Protein AF-A0AAD6FMQ2-F1 (afdb_monomer)

Organism: NCBI:txid1090488

Secondary structure (DSSP, 8-state):
---PPPHHHHHHHHHHHHHHHHHHHHHHHHHHHHHHHHHHHHHHHHHHHHHHHHHHHHHHHHHHHHHHHHHHHHHHHHHHHHHHHHHHHHHHHHHHHHHHTTSPPPHHHHHHHHHHHHHHHHHHHHHHHHHHHHHHHHHHHHHTT-

Radius of gyration: 44.63 Å; Cα contacts (8 Å, |Δi|>4): 27; chains: 1; bounding box: 92×38×127 Å

Mean predicted aligned error: 12.93 Å

Solvent-accessible surface area (backbone atoms only — not comparable to full-atom values): 8002 Å² total; per-residue (Å²): 136,86,83,77,74,58,81,75,54,58,61,51,53,51,50,51,53,52,50,51,50,53,49,51,58,51,49,52,52,51,49,53,54,50,54,53,48,51,51,54,49,53,66,46,51,55,55,51,52,50,50,52,50,52,52,51,54,53,48,54,53,49,51,52,50,51,55,51,52,52,56,49,52,55,52,52,49,55,44,51,54,46,46,54,53,36,53,52,47,47,47,52,44,51,56,49,51,58,50,48,77,74,49,86,77,50,75,67,52,55,51,52,48,51,50,45,49,53,54,38,52,55,40,48,51,52,42,52,53,47,48,52,54,50,51,51,54,52,49,59,50,54,66,74,73,109

Foldseek 3Di:
DDDDDDPVVVVVVVVVVVVVVVVVVVVVVVVVVVVVVVVVVVVVPVVVVVVVVVVVVVVVVVVVVVVLVVVLVVLVVVLVVLVVVLVVLVVVLVVLVVVCVVDPDDPVSVVVNVVSVVVSVVSVVVSVVSVVVSVVSVVVVVVVVD

Structure (mmCIF, N/CA/C/O backbone):
data_AF-A0AAD6FMQ2-F1
#
_entry.id   AF-A0AAD6FMQ2-F1
#
loop_
_atom_site.group_PDB
_atom_site.id
_atom_site.type_symbol
_atom_site.label_atom_id
_atom_site.label_a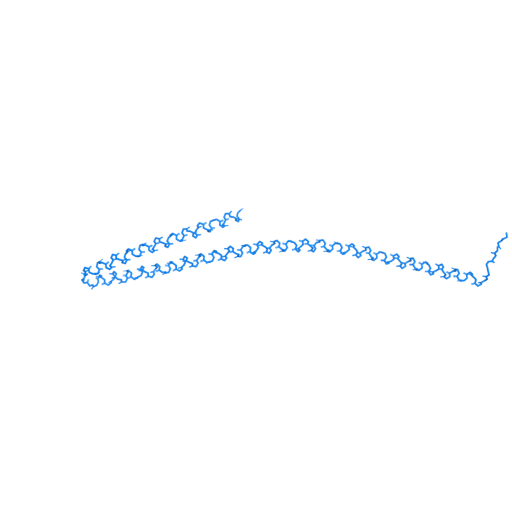lt_id
_atom_site.label_comp_id
_atom_site.label_asym_id
_atom_site.label_entity_id
_atom_site.label_seq_id
_atom_site.pdbx_PDB_ins_code
_atom_site.Cartn_x
_atom_site.Cartn_y
_atom_site.Cartn_z
_atom_site.occupancy
_atom_site.B_iso_or_equiv
_atom_site.auth_seq_id
_atom_site.auth_comp_id
_atom_site.auth_asym_id
_atom_site.auth_atom_id
_atom_site.pdbx_PDB_model_num
ATOM 1 N N . MET A 1 1 ? -55.696 -5.860 82.202 1.00 39.88 1 MET A N 1
ATOM 2 C CA . MET A 1 1 ? -55.847 -7.327 82.090 1.00 39.88 1 MET A CA 1
ATOM 3 C C . MET A 1 1 ? -55.056 -7.811 80.882 1.00 39.88 1 MET A C 1
ATOM 5 O O . MET A 1 1 ? -55.537 -7.686 79.762 1.00 39.88 1 MET A O 1
ATOM 9 N N . SER A 1 2 ? -53.826 -8.291 81.091 1.00 46.47 2 SER A N 1
ATOM 10 C CA . SER A 1 2 ? -53.012 -8.891 80.024 1.00 46.47 2 SER A CA 1
ATOM 11 C C . SER A 1 2 ? -53.560 -10.271 79.690 1.00 46.47 2 SER A C 1
ATOM 13 O O . SER A 1 2 ? -53.492 -11.178 80.516 1.00 46.47 2 SER A O 1
ATOM 15 N N . LYS A 1 3 ? -54.112 -10.436 78.486 1.00 55.00 3 LYS A N 1
ATOM 16 C CA . LYS A 1 3 ? -54.430 -11.760 77.945 1.00 55.00 3 LYS A CA 1
ATOM 17 C C . LYS A 1 3 ? -53.106 -12.456 77.617 1.00 55.00 3 LYS A C 1
ATOM 19 O O . LYS A 1 3 ? -52.467 -12.126 76.623 1.00 55.00 3 LYS A O 1
ATOM 24 N N . GLN A 1 4 ? -52.672 -13.362 78.493 1.00 58.78 4 GLN A N 1
ATOM 25 C CA . GLN A 1 4 ? -51.537 -14.249 78.236 1.00 58.78 4 GLN A CA 1
ATOM 26 C C . GLN A 1 4 ? -51.872 -15.161 77.050 1.00 58.78 4 GLN A C 1
ATOM 28 O O . GLN A 1 4 ? -52.907 -15.827 77.040 1.00 58.78 4 GLN A O 1
ATOM 33 N N . LEU A 1 5 ? -51.003 -15.155 76.039 1.00 56.84 5 LEU A N 1
ATOM 34 C CA . LEU A 1 5 ? -51.095 -16.051 74.890 1.00 56.84 5 LEU A CA 1
ATOM 35 C C . LEU A 1 5 ? -50.912 -17.518 75.332 1.00 56.84 5 LEU A C 1
ATOM 37 O O . LEU A 1 5 ? -50.083 -17.783 76.206 1.00 56.84 5 LEU A O 1
ATOM 41 N N . PRO A 1 6 ? -51.639 -18.480 74.729 1.00 59.91 6 PRO A N 1
ATOM 42 C CA . PRO A 1 6 ? -51.505 -19.894 75.062 1.00 59.91 6 PRO A CA 1
ATOM 43 C C . PRO A 1 6 ? -50.059 -20.387 74.856 1.00 59.91 6 PRO A C 1
ATOM 45 O O . PRO A 1 6 ? -49.418 -19.997 73.876 1.00 59.91 6 PRO A O 1
ATOM 48 N N . PRO A 1 7 ? -49.535 -21.275 75.718 1.00 58.97 7 PRO A N 1
ATOM 49 C CA . PRO A 1 7 ? -48.108 -21.626 75.776 1.00 58.97 7 PRO A CA 1
ATOM 50 C C . PRO A 1 7 ? -47.533 -22.202 74.467 1.00 58.97 7 PRO A C 1
ATOM 52 O O . PRO A 1 7 ? -46.347 -22.041 74.197 1.00 58.97 7 PRO A O 1
ATOM 55 N N . HIS A 1 8 ? -48.363 -22.795 73.602 1.00 58.22 8 HIS A N 1
ATOM 56 C CA . HIS A 1 8 ? -47.949 -23.276 72.276 1.00 58.22 8 HIS A CA 1
ATOM 57 C C . HIS A 1 8 ? -47.788 -22.176 71.211 1.00 58.22 8 HIS A C 1
ATOM 59 O O . HIS A 1 8 ? -47.099 -22.380 70.213 1.00 58.22 8 HIS A O 1
ATOM 65 N N . SER A 1 9 ? -48.402 -21.008 71.408 1.00 65.19 9 SER A N 1
ATOM 66 C CA . SER A 1 9 ? -48.414 -19.919 70.422 1.00 65.19 9 SER A CA 1
ATOM 67 C C . SER A 1 9 ? -47.192 -18.999 70.516 1.00 65.19 9 SER A C 1
ATOM 69 O O . SER A 1 9 ? -46.731 -18.509 69.488 1.00 65.19 9 SER A O 1
ATOM 71 N N . SER A 1 10 ? -46.588 -18.833 71.701 1.00 72.81 10 SER A N 1
ATOM 72 C CA . SER A 1 10 ? -45.375 -18.008 71.847 1.00 72.81 10 SER A CA 1
ATOM 73 C C . SER A 1 10 ? -44.150 -18.637 71.167 1.00 72.81 10 SER A C 1
ATOM 75 O O . SER A 1 10 ? -43.360 -17.930 70.545 1.00 72.81 10 SER A O 1
ATOM 77 N N . GLY A 1 11 ? -44.025 -19.971 71.193 1.00 80.81 11 GLY A N 1
ATOM 78 C CA . GLY A 1 11 ? -42.942 -20.692 70.514 1.00 80.81 11 GLY A CA 1
ATOM 79 C C . GLY A 1 11 ? -43.005 -20.598 68.984 1.00 80.81 11 GLY A C 1
ATOM 80 O O . GLY A 1 11 ? -41.968 -20.522 68.327 1.00 80.81 11 GLY A O 1
ATOM 81 N N . LEU A 1 12 ? -44.213 -20.557 68.413 1.00 82.19 12 LEU A N 1
ATOM 82 C CA . LEU A 1 12 ? -44.434 -20.347 66.977 1.00 82.19 12 LEU A CA 1
ATOM 83 C C . LEU A 1 12 ? -44.106 -18.913 66.554 1.00 82.19 12 LEU A C 1
ATOM 85 O O . LEU A 1 12 ? -43.429 -18.719 65.548 1.00 82.19 12 LEU A O 1
ATOM 89 N N . VAL A 1 13 ? -44.533 -17.923 67.343 1.00 84.00 13 VAL A N 1
ATOM 90 C CA . VAL A 1 13 ? -44.218 -16.508 67.094 1.00 84.00 13 VAL A CA 1
ATOM 91 C C . VAL A 1 13 ? -42.707 -16.270 67.143 1.00 84.00 13 VAL A C 1
ATOM 93 O O . VAL A 1 13 ? -42.169 -15.632 66.245 1.00 84.00 13 VAL A O 1
ATOM 96 N N . ASN A 1 14 ? -41.998 -16.857 68.111 1.00 87.69 14 ASN A N 1
ATOM 97 C CA . ASN A 1 14 ? -40.540 -16.737 68.193 1.00 87.69 14 ASN A CA 1
ATOM 98 C C . ASN A 1 14 ? -39.831 -17.358 66.979 1.00 87.69 14 ASN A C 1
ATOM 100 O O . ASN A 1 14 ? -38.967 -16.712 66.391 1.00 87.69 14 ASN A O 1
ATOM 104 N N . LYS A 1 15 ? -40.236 -18.561 66.542 1.00 89.69 15 LYS A N 1
ATOM 105 C CA . LYS A 1 15 ? -39.687 -19.189 65.325 1.00 89.69 15 LYS A CA 1
ATOM 106 C C . LYS A 1 15 ? -39.966 -18.371 64.068 1.00 89.69 15 LYS A C 1
ATOM 108 O O . LYS A 1 15 ? -39.099 -18.281 63.202 1.00 89.69 15 LYS A O 1
ATOM 113 N N . LEU A 1 16 ? -41.153 -17.777 63.957 1.00 89.88 16 LEU A N 1
ATOM 114 C CA . LEU A 1 16 ? -41.508 -16.911 62.835 1.00 89.88 16 LEU A CA 1
ATOM 115 C C . LEU A 1 16 ? -40.645 -15.644 62.822 1.00 89.88 16 LEU A C 1
ATOM 117 O O . LEU A 1 16 ? -40.109 -15.294 61.775 1.00 89.88 16 LEU A O 1
ATOM 121 N N . CYS A 1 17 ? -40.454 -15.000 63.976 1.00 88.12 17 CYS A N 1
ATOM 122 C CA . CYS A 1 17 ? -39.572 -13.840 64.112 1.00 88.12 17 CYS A CA 1
ATOM 123 C C . CYS A 1 17 ? -38.120 -14.182 63.756 1.00 88.12 17 CYS A C 1
ATOM 125 O O . CYS A 1 17 ? -37.461 -13.426 63.048 1.00 88.12 17 CYS A O 1
ATOM 127 N N . GLU A 1 18 ? -37.623 -15.333 64.205 1.00 93.06 18 GLU A N 1
ATOM 128 C CA . GLU A 1 18 ? -36.258 -15.773 63.925 1.00 93.06 18 GLU A CA 1
ATOM 129 C C . GLU A 1 18 ? -36.060 -16.140 62.449 1.00 93.06 18 GLU A C 1
ATOM 131 O O . GLU A 1 18 ? -35.073 -15.735 61.838 1.00 93.06 18 GLU A O 1
ATOM 136 N N . THR A 1 19 ? -37.048 -16.803 61.842 1.00 92.06 19 THR A N 1
ATOM 137 C CA . THR A 1 19 ? -37.068 -17.085 60.398 1.00 92.06 19 THR A CA 1
ATOM 138 C C . THR A 1 19 ? -37.125 -15.792 59.587 1.00 92.06 19 THR A C 1
ATOM 140 O O . THR A 1 19 ? -36.377 -15.640 58.625 1.00 92.06 19 THR A O 1
ATOM 143 N N . GLY A 1 20 ? -37.965 -14.834 59.992 1.00 92.44 20 GLY A N 1
ATOM 144 C CA . GLY A 1 20 ? -38.057 -13.519 59.359 1.00 92.44 20 GLY A CA 1
ATOM 145 C C . GLY A 1 20 ? -36.746 -12.741 59.450 1.00 92.44 20 GLY A C 1
ATOM 146 O O . GLY A 1 20 ? -36.300 -12.173 58.456 1.00 92.44 20 GLY A O 1
ATOM 147 N N . ARG A 1 21 ? -36.074 -12.782 60.607 1.00 94.44 21 ARG A N 1
ATOM 148 C CA . ARG A 1 21 ? -34.748 -12.178 60.793 1.00 94.44 21 ARG A CA 1
ATOM 149 C C . ARG A 1 21 ? -33.712 -12.804 59.861 1.00 94.44 21 ARG A C 1
ATOM 151 O O . ARG A 1 21 ? -33.022 -12.068 59.167 1.00 94.44 21 ARG A O 1
ATOM 158 N N . LEU A 1 22 ? -33.632 -14.136 59.813 1.00 94.56 22 LEU A N 1
ATOM 159 C CA . LEU A 1 22 ? -32.709 -14.854 58.925 1.00 94.56 22 LEU A CA 1
ATOM 160 C C . LEU A 1 22 ? -32.995 -14.564 57.448 1.00 94.56 22 LEU A C 1
ATOM 162 O O . LEU A 1 22 ? -32.061 -14.399 56.669 1.00 94.56 22 LEU A O 1
ATOM 166 N N . PHE A 1 23 ? -34.269 -14.469 57.064 1.00 94.44 23 PHE A N 1
ATOM 167 C CA . PHE A 1 23 ? -34.659 -14.107 55.704 1.00 94.44 23 PHE A CA 1
ATOM 168 C C . PHE A 1 23 ? -34.166 -12.705 55.332 1.00 94.44 23 PHE A C 1
ATOM 170 O O . PHE A 1 23 ? -33.544 -12.549 54.286 1.00 94.44 23 PHE A O 1
ATOM 177 N N . ILE A 1 24 ? -34.383 -11.708 56.198 1.00 94.62 24 ILE A N 1
ATOM 178 C CA . ILE A 1 24 ? -33.899 -10.335 55.980 1.00 94.62 24 ILE A CA 1
ATOM 179 C C . ILE A 1 24 ? -32.369 -10.317 55.870 1.00 94.62 24 ILE A C 1
ATOM 181 O O . ILE A 1 24 ? -31.827 -9.712 54.952 1.00 94.62 24 ILE A O 1
ATOM 185 N N . GLU A 1 25 ? -31.667 -11.032 56.751 1.00 95.25 25 GLU A N 1
ATOM 186 C CA . GLU A 1 25 ? -30.201 -11.103 56.749 1.00 95.25 25 GLU A CA 1
ATOM 187 C C . GLU A 1 25 ? -29.646 -11.727 55.457 1.00 95.25 25 GLU A C 1
ATOM 189 O O . GLU A 1 25 ? -28.632 -11.276 54.925 1.00 95.25 25 GLU A O 1
ATOM 194 N N . GLN A 1 26 ? -30.308 -12.763 54.933 1.00 92.94 26 GLN A N 1
ATOM 195 C CA . GLN A 1 26 ? -29.939 -13.382 53.657 1.00 92.94 26 GLN A CA 1
ATOM 196 C C . GLN A 1 26 ? -30.295 -12.493 52.466 1.00 92.94 26 GLN A C 1
ATOM 198 O O . GLN A 1 26 ? -29.515 -12.399 51.519 1.00 92.94 26 GLN A O 1
ATOM 203 N N . TYR A 1 27 ? -31.443 -11.819 52.514 1.00 93.75 27 TYR A N 1
ATOM 204 C CA . TYR A 1 27 ? -31.862 -10.894 51.469 1.00 93.75 27 TYR A CA 1
ATOM 205 C C . TYR A 1 27 ? -30.891 -9.716 51.336 1.00 93.75 27 TYR A C 1
ATOM 207 O O . TYR A 1 27 ? -30.477 -9.403 50.223 1.00 93.75 27 TYR A O 1
ATOM 215 N N . GLU A 1 28 ? -30.452 -9.121 52.449 1.00 95.50 28 GLU A N 1
ATOM 216 C CA . GLU A 1 28 ? -29.450 -8.047 52.426 1.00 95.50 28 GLU A CA 1
ATOM 217 C C . GLU A 1 28 ? -28.117 -8.525 51.834 1.00 95.50 28 GLU A C 1
ATOM 219 O O . GLU A 1 28 ? -27.549 -7.845 50.986 1.00 95.50 28 GLU A O 1
ATOM 224 N N . LYS A 1 29 ? -27.657 -9.742 52.165 1.00 95.12 29 LYS A N 1
ATOM 225 C CA . LYS A 1 29 ? -26.454 -10.322 51.533 1.00 95.12 29 LYS A CA 1
ATOM 226 C C . LYS A 1 29 ? -26.610 -10.468 50.020 1.00 95.12 29 LYS A C 1
ATOM 228 O O . LYS A 1 29 ? -25.693 -10.131 49.276 1.00 95.12 29 LYS A O 1
ATOM 233 N N . ILE A 1 30 ? -27.758 -10.968 49.559 1.00 93.69 30 ILE A N 1
ATOM 234 C CA . ILE A 1 30 ? -28.048 -11.120 48.125 1.00 93.69 30 ILE A CA 1
ATOM 235 C C . ILE A 1 30 ? -28.082 -9.756 47.437 1.00 93.69 30 ILE A C 1
ATOM 237 O O . ILE A 1 30 ? -27.537 -9.608 46.341 1.00 93.69 30 ILE A O 1
ATOM 241 N N . LYS A 1 31 ? -28.695 -8.760 48.079 1.00 95.19 31 LYS A N 1
ATOM 242 C CA . LYS A 1 31 ? -28.756 -7.392 47.576 1.00 95.19 31 LYS A CA 1
ATOM 243 C C . LYS A 1 31 ? -27.353 -6.805 47.415 1.00 95.19 31 LYS A C 1
ATOM 245 O O . LYS A 1 31 ? -27.025 -6.371 46.317 1.00 95.19 31 LYS A O 1
ATOM 250 N N . THR A 1 32 ? -26.501 -6.896 48.439 1.00 95.94 32 THR A N 1
ATOM 251 C CA . THR A 1 32 ? -25.108 -6.422 48.368 1.00 95.94 32 THR A CA 1
ATOM 252 C C . THR A 1 32 ? -24.327 -7.107 47.247 1.00 95.94 32 THR A C 1
ATOM 254 O O . THR A 1 32 ? -23.680 -6.437 46.449 1.00 95.94 32 THR A O 1
ATOM 257 N N . VAL A 1 33 ? -24.427 -8.436 47.122 1.00 94.56 33 VAL A N 1
ATOM 258 C CA . VAL A 1 33 ? -23.750 -9.173 46.038 1.00 94.56 33 VAL A CA 1
ATOM 259 C C . VAL A 1 33 ? -24.255 -8.738 44.659 1.00 94.56 33 VAL A C 1
ATOM 261 O O . VAL A 1 33 ? -23.471 -8.666 43.716 1.00 94.56 33 VAL A O 1
ATOM 264 N N . SER A 1 34 ? -25.549 -8.441 44.530 1.00 90.31 34 SER A N 1
ATOM 265 C CA . SER A 1 34 ? -26.139 -7.988 43.265 1.00 90.31 34 SER A CA 1
ATOM 266 C C . SER A 1 34 ? -25.651 -6.590 42.877 1.00 90.31 34 SER A C 1
ATOM 268 O O . SER A 1 34 ? -25.292 -6.380 41.721 1.00 90.31 34 SER A O 1
ATOM 270 N N . GLU A 1 35 ? -25.570 -5.666 43.838 1.00 94.25 35 GLU A N 1
ATOM 271 C CA . GLU A 1 35 ? -25.037 -4.310 43.636 1.00 94.25 35 GLU A CA 1
ATOM 272 C C . GLU A 1 35 ? -23.547 -4.349 43.245 1.00 94.25 35 GLU A C 1
ATOM 274 O O . GLU A 1 35 ? -23.147 -3.737 42.254 1.00 94.25 35 GLU A O 1
ATOM 279 N N . GLU A 1 36 ? -22.731 -5.153 43.940 1.00 94.81 36 GLU A N 1
ATOM 280 C CA . GLU A 1 36 ? -21.317 -5.348 43.582 1.00 94.81 36 GLU A CA 1
ATOM 281 C C . GLU A 1 36 ? -21.142 -5.973 42.190 1.00 94.81 36 GLU A C 1
ATOM 283 O O . GLU A 1 36 ? -20.198 -5.647 41.462 1.00 94.81 36 GLU A O 1
ATOM 288 N N . LEU A 1 37 ? -22.025 -6.903 41.810 1.00 91.94 37 LEU A N 1
ATOM 289 C CA . LEU A 1 37 ? -21.989 -7.541 40.497 1.00 91.94 37 LEU A CA 1
ATOM 290 C C . LEU A 1 37 ? -22.332 -6.543 39.389 1.00 91.94 37 LEU A C 1
ATOM 292 O O . LEU A 1 37 ? -21.673 -6.544 38.347 1.00 91.94 37 LEU A O 1
ATOM 296 N N . GLU A 1 38 ? -23.331 -5.689 39.604 1.00 91.56 38 GLU A N 1
ATOM 297 C CA . GLU A 1 38 ? -23.703 -4.630 38.666 1.00 91.56 38 GLU A CA 1
ATOM 298 C C . GLU A 1 38 ? -22.560 -3.622 38.481 1.00 91.56 38 GLU A C 1
ATOM 300 O O . GLU A 1 38 ? -22.207 -3.289 37.343 1.00 91.56 38 GLU A O 1
ATOM 305 N N . GLU A 1 39 ? -21.915 -3.204 39.572 1.00 92.81 39 GLU A N 1
ATOM 306 C CA . GLU A 1 39 ? -20.765 -2.298 39.540 1.00 92.81 39 GLU A CA 1
ATOM 307 C C . GLU A 1 39 ? -19.566 -2.923 38.805 1.00 92.81 39 GLU A C 1
ATOM 309 O O . GLU A 1 39 ? -18.991 -2.319 37.890 1.00 92.81 39 GLU A O 1
ATOM 314 N N . LYS A 1 40 ? -19.201 -4.167 39.143 1.00 91.31 40 LYS A N 1
ATOM 315 C CA . LYS A 1 40 ? -18.105 -4.892 38.475 1.00 91.31 40 LYS A CA 1
ATOM 316 C C . LYS A 1 40 ? -18.397 -5.144 36.999 1.00 91.31 40 LYS A C 1
ATOM 318 O O . LYS A 1 40 ? -17.512 -4.996 36.161 1.00 91.31 40 LYS A O 1
ATOM 323 N N . SER A 1 41 ? -19.634 -5.487 36.656 1.00 82.81 41 SER A N 1
ATOM 324 C CA . SER A 1 41 ? -20.042 -5.677 35.263 1.00 82.81 41 SER A CA 1
ATOM 325 C C . SER A 1 41 ? -19.942 -4.365 34.480 1.00 82.81 41 SER A C 1
ATOM 327 O O . SER A 1 41 ? -19.303 -4.306 33.427 1.00 82.81 41 SER A O 1
ATOM 329 N N . SER A 1 42 ? -20.473 -3.273 35.031 1.00 84.88 42 SER A N 1
ATOM 330 C CA . SER A 1 42 ? -20.449 -1.948 34.398 1.00 84.88 42 SER A CA 1
ATOM 331 C C . SER A 1 42 ? -19.028 -1.408 34.219 1.00 84.88 42 SER A C 1
ATOM 333 O O . SER A 1 42 ? -18.688 -0.869 33.156 1.00 84.88 42 SER A O 1
ATOM 335 N N . SER A 1 43 ? -18.175 -1.608 35.230 1.00 87.75 43 SER A N 1
ATOM 336 C CA . SER A 1 43 ? -16.758 -1.233 35.186 1.00 87.75 43 SER A CA 1
ATOM 337 C C . SER A 1 43 ? -15.936 -2.079 34.213 1.00 87.75 43 SER A C 1
ATOM 339 O O . SER A 1 43 ? -14.912 -1.598 33.742 1.00 87.75 43 SER A O 1
ATOM 341 N N . LEU A 1 44 ? -16.383 -3.281 33.831 1.00 87.06 44 LEU A N 1
ATOM 342 C CA . LEU A 1 44 ? -15.737 -4.105 32.801 1.00 87.06 44 LEU A CA 1
ATOM 343 C C . LEU A 1 44 ? -16.253 -3.811 31.388 1.00 87.06 44 LEU A C 1
ATOM 345 O O . LEU A 1 44 ? -15.464 -3.740 30.441 1.00 87.06 44 LEU A O 1
ATOM 349 N N . ILE A 1 45 ? -17.562 -3.616 31.220 1.00 89.44 45 ILE A N 1
ATOM 350 C CA . ILE A 1 45 ? -18.192 -3.431 29.904 1.00 89.44 45 ILE A CA 1
ATOM 351 C C . ILE A 1 45 ? -17.681 -2.160 29.223 1.00 89.44 45 ILE A C 1
ATOM 353 O O . ILE A 1 45 ? -17.329 -2.187 28.040 1.00 89.44 45 ILE A O 1
ATOM 357 N N . THR A 1 46 ? -17.612 -1.047 29.956 1.00 85.88 46 THR A N 1
ATOM 358 C CA . THR A 1 46 ? -17.259 0.252 29.362 1.00 85.88 46 THR A CA 1
ATOM 359 C C . THR A 1 46 ? -15.812 0.286 28.850 1.00 85.88 46 THR A C 1
ATOM 361 O O . THR A 1 46 ? -15.608 0.621 27.676 1.00 85.88 46 THR A O 1
ATOM 364 N N . PRO A 1 47 ? -14.793 -0.121 29.635 1.00 88.25 47 PRO A N 1
ATOM 365 C CA . PRO A 1 47 ? -13.417 -0.195 29.151 1.00 88.25 47 PRO A CA 1
ATOM 366 C C . PRO A 1 47 ? -13.244 -1.208 28.023 1.00 88.25 47 PRO A C 1
ATOM 368 O O . PRO A 1 47 ? -12.571 -0.896 27.044 1.00 88.25 47 PRO A O 1
ATOM 371 N N . THR A 1 48 ? -13.895 -2.374 28.108 1.00 87.31 48 THR A N 1
ATOM 372 C CA . THR A 1 48 ? -13.820 -3.405 27.059 1.00 87.31 48 THR A CA 1
ATOM 373 C C . THR A 1 48 ? -14.373 -2.883 25.735 1.00 87.31 48 THR A C 1
ATOM 375 O O . THR A 1 48 ? -13.743 -3.036 24.689 1.00 87.31 48 THR A O 1
ATOM 378 N N . ARG A 1 49 ? -15.516 -2.187 25.762 1.00 87.69 49 ARG A N 1
ATOM 379 C CA . ARG A 1 49 ? -16.101 -1.562 24.568 1.00 87.69 49 ARG A CA 1
ATOM 380 C C . ARG A 1 49 ? -15.189 -0.484 23.986 1.00 87.69 49 ARG A C 1
ATOM 382 O O . ARG A 1 49 ? -15.022 -0.416 22.768 1.00 87.69 49 ARG A O 1
ATOM 389 N N . ASN A 1 50 ? -14.584 0.342 24.837 1.00 90.06 50 ASN A N 1
ATOM 390 C CA . ASN A 1 50 ? -13.650 1.377 24.399 1.00 90.06 50 ASN A CA 1
ATOM 391 C C . ASN A 1 50 ? -12.381 0.771 23.789 1.00 90.06 50 ASN A C 1
ATOM 393 O O . ASN A 1 50 ? -11.954 1.209 22.723 1.00 90.06 50 ASN A O 1
ATOM 397 N N . GLN A 1 51 ? -11.817 -0.271 24.402 1.00 90.44 51 GLN A N 1
ATOM 398 C CA . GLN A 1 51 ? -10.676 -1.006 23.855 1.00 90.44 51 GLN A CA 1
ATOM 399 C C . GLN A 1 51 ? -11.011 -1.658 22.514 1.00 90.44 51 GLN A C 1
ATOM 401 O O . GLN A 1 51 ? -10.227 -1.534 21.576 1.00 90.44 51 GLN A O 1
ATOM 406 N N . ALA A 1 52 ? -12.186 -2.282 22.385 1.00 90.31 52 ALA A N 1
ATOM 407 C CA . ALA A 1 52 ? -12.647 -2.852 21.123 1.00 90.31 52 ALA A CA 1
ATOM 408 C C . ALA A 1 52 ? -12.773 -1.778 20.031 1.00 90.31 52 ALA A C 1
ATOM 410 O O . ALA A 1 52 ? -12.315 -1.983 18.909 1.00 90.31 52 ALA A O 1
ATOM 411 N N . LYS A 1 53 ? -13.317 -0.600 20.367 1.00 93.19 53 LYS A N 1
ATOM 412 C CA . LYS A 1 53 ? -13.413 0.535 19.439 1.00 93.19 53 LYS A CA 1
ATOM 413 C C . LYS A 1 53 ? -12.032 1.039 19.009 1.00 93.19 53 LYS A C 1
ATOM 415 O O . LYS A 1 53 ? -11.802 1.221 17.819 1.00 93.19 53 LYS A O 1
ATOM 420 N N . ILE A 1 54 ? -11.105 1.210 19.953 1.00 93.69 54 ILE A N 1
ATOM 421 C CA . ILE A 1 54 ? -9.718 1.607 19.661 1.00 93.69 54 ILE A CA 1
ATOM 422 C C . ILE A 1 54 ? -9.036 0.561 18.768 1.00 93.69 54 ILE A C 1
ATOM 424 O O . ILE A 1 54 ? -8.363 0.920 17.805 1.00 93.69 54 ILE A O 1
ATOM 428 N N . GLY A 1 55 ? -9.211 -0.727 19.069 1.00 91.56 55 GLY A N 1
ATOM 429 C CA . GLY A 1 55 ? -8.665 -1.827 18.274 1.00 91.56 55 GLY A CA 1
ATOM 430 C C . GLY A 1 55 ? -9.206 -1.842 16.846 1.00 91.56 55 GLY A C 1
ATOM 431 O O . GLY A 1 55 ? -8.432 -2.014 15.903 1.00 91.56 55 GLY A O 1
ATOM 432 N N . LEU A 1 56 ? -10.508 -1.593 16.676 1.00 93.31 56 LEU A N 1
ATOM 433 C CA . LEU A 1 56 ? -11.138 -1.479 15.363 1.00 93.31 56 LEU A CA 1
ATOM 434 C C . LEU A 1 56 ? -10.534 -0.321 14.560 1.00 93.31 56 LEU A C 1
ATOM 436 O O . LEU A 1 56 ? -10.048 -0.548 13.456 1.00 93.31 56 LEU A O 1
ATOM 440 N N . THR A 1 57 ? -10.464 0.880 15.140 1.00 94.56 57 THR A N 1
ATOM 441 C CA . THR A 1 57 ? -9.875 2.052 14.472 1.00 94.56 57 THR A CA 1
ATOM 442 C C . THR A 1 57 ? -8.416 1.811 14.075 1.00 94.56 57 THR A C 1
ATOM 444 O O . THR A 1 57 ? -8.040 2.056 12.931 1.00 94.56 57 THR A O 1
ATOM 447 N N . LYS A 1 58 ? -7.598 1.234 14.966 1.00 92.19 58 LYS A N 1
ATOM 448 C CA .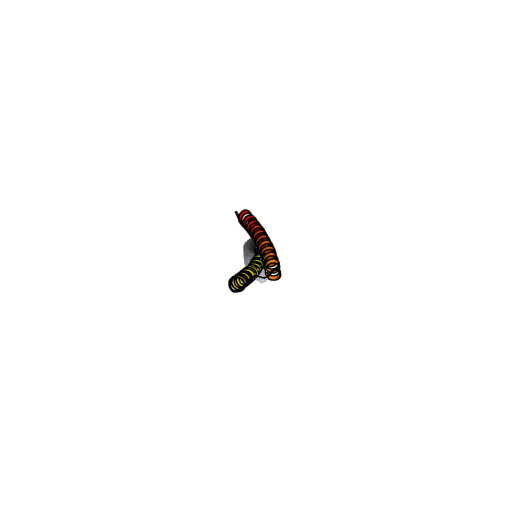 LYS A 1 58 ? -6.204 0.872 14.646 1.00 92.19 58 LYS A CA 1
ATOM 449 C C . LYS A 1 58 ? -6.108 -0.140 13.503 1.00 92.19 58 LYS A C 1
ATOM 451 O O . LYS A 1 58 ? -5.197 -0.067 12.682 1.00 92.19 58 LYS A O 1
ATOM 456 N N . THR A 1 59 ? -7.038 -1.090 13.443 1.00 90.44 59 THR A N 1
ATOM 457 C CA . THR A 1 59 ? -7.079 -2.098 12.375 1.00 90.44 59 THR A CA 1
ATOM 458 C C . THR A 1 59 ? -7.449 -1.467 11.032 1.00 90.44 59 THR A C 1
ATOM 460 O O . THR A 1 59 ? -6.848 -1.806 10.013 1.00 90.44 59 THR A O 1
ATOM 463 N N . GLU A 1 60 ? -8.381 -0.514 11.014 1.00 93.38 60 GLU A N 1
ATOM 464 C CA . GLU A 1 60 ? -8.750 0.245 9.812 1.00 93.38 60 GLU A CA 1
ATOM 465 C C . GLU A 1 60 ? -7.583 1.103 9.296 1.00 93.38 60 GLU A C 1
ATOM 467 O O . GLU A 1 60 ? -7.293 1.112 8.094 1.00 93.38 60 GLU A O 1
ATOM 472 N N . GLU A 1 61 ? -6.863 1.774 10.199 1.00 92.12 61 GLU A N 1
ATOM 473 C CA . GLU A 1 61 ? -5.646 2.526 9.874 1.00 92.12 61 GLU A CA 1
ATOM 474 C C . GLU A 1 61 ? -4.562 1.614 9.290 1.00 92.12 61 GLU A C 1
ATOM 476 O O . GLU A 1 61 ? -4.013 1.904 8.221 1.00 92.12 61 GLU A O 1
ATOM 481 N N . LEU A 1 62 ? -4.308 0.466 9.927 1.00 88.94 62 LEU A N 1
ATOM 482 C CA . LEU A 1 62 ? -3.365 -0.532 9.427 1.00 88.94 62 LEU A CA 1
ATOM 483 C C . LEU A 1 62 ? -3.778 -1.047 8.042 1.00 88.94 62 LEU A C 1
ATOM 485 O O . LEU A 1 62 ? -2.945 -1.134 7.141 1.00 88.94 62 LEU A O 1
ATOM 489 N N . GLN A 1 63 ? -5.061 -1.341 7.829 1.00 91.12 63 GLN A N 1
ATOM 490 C CA . GLN A 1 63 ? -5.565 -1.785 6.530 1.00 91.12 63 GLN A CA 1
ATOM 491 C C . GLN A 1 63 ? -5.343 -0.721 5.445 1.00 91.12 63 GLN A C 1
ATOM 493 O O . GLN A 1 63 ? -4.972 -1.051 4.313 1.00 91.12 63 GLN A O 1
ATOM 498 N N . LYS A 1 64 ? -5.551 0.559 5.770 1.00 91.00 64 LYS A N 1
ATOM 499 C CA . LYS A 1 64 ? -5.295 1.679 4.856 1.00 91.00 64 LYS A CA 1
ATOM 500 C C . LYS A 1 64 ? -3.810 1.772 4.496 1.00 91.00 64 LYS A C 1
ATOM 502 O O . LYS A 1 64 ? -3.496 1.884 3.309 1.00 91.00 64 LYS A O 1
ATOM 507 N N . LEU A 1 65 ? -2.917 1.659 5.481 1.00 87.00 65 LEU A N 1
ATOM 508 C CA . LEU A 1 65 ? -1.468 1.643 5.261 1.00 87.00 65 LEU A CA 1
ATOM 509 C C . LEU A 1 65 ? -1.045 0.457 4.389 1.00 87.00 65 LEU A C 1
ATOM 511 O O . LEU A 1 65 ? -0.333 0.640 3.406 1.00 87.00 65 LEU A O 1
ATOM 515 N N . LEU A 1 66 ? -1.550 -0.747 4.668 1.00 84.44 66 LEU A N 1
ATOM 516 C CA . LEU A 1 66 ? -1.249 -1.943 3.874 1.00 84.44 66 LEU A CA 1
ATOM 517 C C . LEU A 1 66 ? -1.675 -1.789 2.407 1.00 84.44 66 LEU A C 1
ATOM 519 O O . LEU A 1 66 ? -0.905 -2.123 1.506 1.00 84.44 66 LEU A O 1
ATOM 523 N N . LYS A 1 67 ? -2.863 -1.226 2.143 1.00 89.06 67 LYS A N 1
ATOM 524 C CA . LYS A 1 67 ? -3.324 -0.932 0.772 1.00 89.06 67 LYS A CA 1
ATOM 525 C C . LYS A 1 67 ? -2.394 0.048 0.053 1.00 89.06 67 LYS A C 1
ATOM 527 O O . LYS A 1 67 ? -2.100 -0.132 -1.130 1.00 89.06 67 LYS A O 1
ATOM 532 N N . GLN A 1 68 ? -1.927 1.081 0.751 1.00 86.50 68 GLN A N 1
ATOM 533 C CA . GLN A 1 68 ? -0.991 2.056 0.189 1.00 86.50 68 GLN A CA 1
ATOM 534 C C . GLN A 1 68 ? 0.375 1.423 -0.107 1.00 86.50 68 GLN A C 1
ATOM 536 O O . GLN A 1 68 ? 0.886 1.583 -1.217 1.00 86.50 68 GLN A O 1
ATOM 541 N N . THR A 1 69 ? 0.919 0.637 0.826 1.00 85.19 69 THR A N 1
ATOM 542 C CA . THR A 1 69 ? 2.179 -0.102 0.657 1.00 85.19 69 THR A CA 1
ATOM 543 C C . THR A 1 69 ? 2.111 -1.087 -0.510 1.00 85.19 69 THR A C 1
ATOM 545 O O . THR A 1 69 ? 3.040 -1.151 -1.313 1.00 85.19 69 THR A O 1
ATOM 548 N N . ALA A 1 70 ? 0.995 -1.805 -0.674 1.00 85.88 70 ALA A N 1
ATOM 549 C CA . ALA A 1 70 ? 0.796 -2.711 -1.805 1.00 85.88 70 ALA A CA 1
ATOM 550 C C . ALA A 1 70 ? 0.819 -1.968 -3.153 1.00 85.88 70 ALA A C 1
ATOM 552 O O . ALA A 1 70 ? 1.520 -2.379 -4.080 1.00 85.88 70 ALA A O 1
ATOM 553 N N . LYS A 1 71 ? 0.124 -0.825 -3.250 1.00 88.50 71 LYS A N 1
ATOM 554 C CA . LYS A 1 71 ? 0.125 0.019 -4.457 1.00 88.50 71 LYS A CA 1
ATOM 555 C C . LYS A 1 71 ? 1.520 0.563 -4.781 1.00 88.50 71 LYS A C 1
ATOM 557 O O . LYS A 1 71 ? 1.896 0.645 -5.951 1.00 88.50 71 LYS A O 1
ATOM 562 N N . LEU A 1 72 ? 2.284 0.943 -3.757 1.00 86.94 72 LEU A N 1
ATOM 563 C CA . LEU A 1 72 ? 3.666 1.384 -3.922 1.00 86.94 72 LEU A CA 1
ATOM 564 C C . LEU A 1 72 ? 4.559 0.236 -4.410 1.00 86.94 72 LEU A C 1
ATOM 566 O O . LEU A 1 72 ? 5.302 0.423 -5.367 1.00 86.94 72 LEU A O 1
ATOM 570 N N . SER A 1 73 ? 4.434 -0.955 -3.819 1.00 87.56 73 SER A N 1
ATOM 571 C CA . SER A 1 73 ? 5.169 -2.157 -4.235 1.00 87.56 73 SER A CA 1
ATOM 572 C C . SER A 1 73 ? 4.935 -2.502 -5.710 1.00 87.56 73 SER A C 1
ATOM 574 O O . SER A 1 73 ? 5.887 -2.778 -6.442 1.00 87.56 73 SER A O 1
ATOM 576 N N . GLU A 1 74 ? 3.687 -2.426 -6.182 1.00 89.75 74 GLU A N 1
ATOM 577 C CA . GLU A 1 74 ? 3.358 -2.669 -7.589 1.00 89.75 74 GLU A CA 1
ATOM 578 C C . GLU A 1 74 ? 4.026 -1.647 -8.524 1.00 89.75 74 GLU A C 1
ATOM 580 O O . GLU A 1 74 ? 4.607 -2.019 -9.545 1.00 89.75 74 GLU A O 1
ATOM 585 N N . LYS A 1 75 ? 3.986 -0.355 -8.169 1.00 85.88 75 LYS A N 1
ATOM 586 C CA . LYS A 1 75 ? 4.659 0.707 -8.934 1.00 85.88 75 LYS A CA 1
ATOM 587 C C . LYS A 1 75 ? 6.173 0.501 -8.973 1.00 85.88 75 LYS A C 1
ATOM 589 O O . LYS A 1 75 ? 6.755 0.578 -10.052 1.00 85.88 75 LYS A O 1
ATOM 594 N N . SER A 1 76 ? 6.793 0.190 -7.833 1.00 84.94 76 SER A N 1
ATOM 595 C CA . SER A 1 76 ? 8.229 -0.096 -7.750 1.00 84.94 76 SER A CA 1
ATOM 596 C C . SER A 1 76 ? 8.624 -1.257 -8.657 1.00 84.94 76 SER A C 1
ATOM 598 O O . SER A 1 76 ? 9.618 -1.164 -9.372 1.00 84.94 76 SER A O 1
ATOM 600 N N . ARG A 1 77 ? 7.817 -2.325 -8.695 1.00 88.38 77 ARG A N 1
ATOM 601 C CA . ARG A 1 77 ? 8.051 -3.470 -9.584 1.00 88.38 77 ARG A CA 1
ATOM 602 C C . ARG A 1 77 ? 8.077 -3.055 -11.054 1.00 88.38 77 ARG A C 1
ATOM 604 O O . ARG A 1 77 ? 9.034 -3.374 -11.747 1.00 88.38 77 ARG A O 1
ATOM 611 N N . LYS A 1 78 ? 7.087 -2.273 -11.503 1.00 87.94 78 LYS A N 1
ATOM 612 C CA . LYS A 1 78 ? 7.024 -1.772 -12.890 1.00 87.94 78 LYS A CA 1
ATOM 613 C C . LYS A 1 78 ? 8.264 -0.956 -13.268 1.00 87.94 78 LYS A C 1
ATOM 615 O O . LYS A 1 78 ? 8.785 -1.115 -14.369 1.00 87.94 78 LYS A O 1
ATOM 620 N N . VAL A 1 79 ? 8.756 -0.116 -12.356 1.00 87.94 79 VAL A N 1
ATOM 621 C CA . VAL A 1 79 ? 9.974 0.683 -12.571 1.00 87.94 79 VAL A CA 1
ATOM 622 C C . VAL A 1 79 ? 11.214 -0.207 -12.666 1.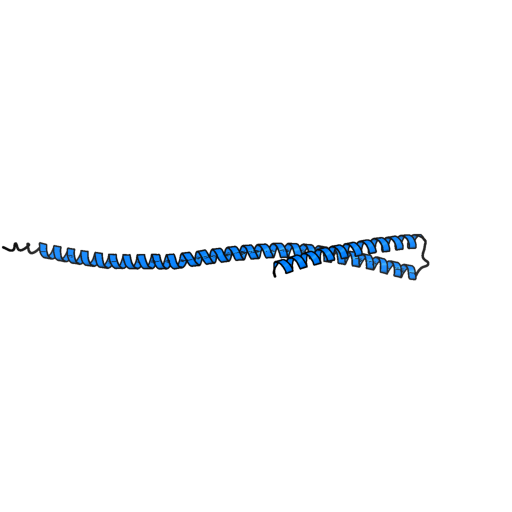00 87.94 79 VAL A C 1
ATOM 624 O O . VAL A 1 79 ? 12.023 -0.028 -13.578 1.00 87.94 79 VAL A O 1
ATOM 627 N N . VAL A 1 80 ? 11.361 -1.186 -11.769 1.00 89.19 80 VAL A N 1
ATOM 628 C CA . VAL A 1 80 ? 12.487 -2.135 -11.788 1.00 89.19 80 VAL A CA 1
ATOM 629 C C . VAL A 1 80 ? 12.484 -2.961 -13.076 1.00 89.19 80 VAL A C 1
ATOM 631 O O . VAL A 1 80 ? 13.511 -3.034 -13.752 1.00 89.19 80 VAL A O 1
ATOM 634 N N . ASP A 1 81 ? 11.334 -3.510 -13.466 1.00 89.12 81 ASP A N 1
ATOM 635 C CA . ASP A 1 81 ? 11.192 -4.299 -14.694 1.00 89.12 81 ASP A CA 1
ATOM 636 C C . ASP A 1 81 ? 11.500 -3.460 -15.941 1.00 89.12 81 ASP A C 1
ATOM 638 O O . ASP A 1 81 ? 12.231 -3.900 -16.835 1.00 89.12 81 ASP A O 1
ATOM 642 N N . GLY A 1 82 ? 11.000 -2.220 -15.981 1.00 85.81 82 GLY A N 1
ATOM 643 C CA . GLY A 1 82 ? 11.301 -1.263 -17.042 1.00 85.81 82 GLY A CA 1
ATOM 644 C C . GLY A 1 82 ? 12.793 -0.940 -17.127 1.00 85.81 82 GLY A C 1
ATOM 645 O O . GLY A 1 82 ? 13.368 -0.967 -18.213 1.00 85.81 82 GLY A O 1
ATOM 646 N N . THR A 1 83 ? 13.442 -0.715 -15.983 1.00 85.38 83 THR A N 1
ATOM 647 C CA . THR A 1 83 ? 14.888 -0.454 -15.900 1.00 85.38 83 THR A CA 1
ATOM 648 C C . THR A 1 83 ? 15.693 -1.636 -16.423 1.00 85.38 83 THR A C 1
ATOM 650 O O . THR A 1 83 ? 16.599 -1.463 -17.237 1.00 85.38 83 THR A O 1
ATOM 653 N N . LEU A 1 84 ? 15.333 -2.853 -16.012 1.00 90.88 84 LEU A N 1
ATOM 654 C CA . LEU A 1 84 ? 15.991 -4.072 -16.469 1.00 90.88 84 LEU A CA 1
ATOM 655 C C . LEU A 1 84 ? 15.845 -4.258 -17.985 1.00 90.88 84 LEU A C 1
ATOM 657 O O . LEU A 1 84 ? 16.799 -4.652 -18.657 1.00 90.88 84 LEU A O 1
ATOM 661 N N . HIS A 1 85 ? 14.667 -3.962 -18.539 1.00 87.44 85 HIS A N 1
ATOM 662 C CA . HIS A 1 85 ? 14.443 -4.018 -19.980 1.00 87.44 85 HIS A CA 1
ATOM 663 C C . HIS A 1 85 ? 15.308 -2.998 -20.733 1.00 87.44 85 HIS A C 1
ATOM 665 O O . HIS A 1 85 ? 15.967 -3.363 -21.708 1.00 87.44 85 HIS A O 1
ATOM 671 N N . THR A 1 86 ? 15.373 -1.757 -20.251 1.00 85.38 86 THR A N 1
ATOM 672 C CA . THR A 1 86 ? 16.216 -0.702 -20.830 1.00 85.38 86 THR A CA 1
ATOM 673 C C . THR A 1 86 ? 17.696 -1.080 -20.791 1.00 85.38 86 THR A C 1
ATOM 675 O O . THR A 1 86 ? 18.369 -1.007 -21.818 1.00 85.38 86 THR A O 1
ATOM 678 N N . LEU A 1 87 ? 18.193 -1.595 -19.661 1.00 87.06 87 LEU A N 1
ATOM 679 C CA . LEU A 1 87 ? 19.579 -2.061 -19.538 1.00 87.06 87 LEU A CA 1
ATOM 680 C C . LEU A 1 87 ? 19.918 -3.166 -20.547 1.00 87.06 87 LEU A C 1
ATOM 682 O O . LEU A 1 87 ? 21.001 -3.158 -21.132 1.00 87.06 87 LEU A O 1
ATOM 686 N N . ARG A 1 88 ? 18.991 -4.098 -20.807 1.00 89.12 88 ARG A N 1
ATOM 687 C CA . ARG A 1 88 ? 19.188 -5.137 -21.833 1.00 89.12 88 ARG A CA 1
ATOM 688 C C . ARG A 1 88 ? 19.290 -4.553 -23.241 1.00 89.12 88 ARG A C 1
ATOM 690 O O . ARG A 1 88 ? 20.087 -5.055 -24.026 1.00 89.12 88 ARG A O 1
ATOM 697 N N . GLN A 1 89 ? 18.504 -3.527 -23.570 1.00 86.62 89 GLN A N 1
ATOM 698 C CA . GLN A 1 89 ? 18.567 -2.885 -24.889 1.00 86.62 89 GLN A CA 1
ATOM 699 C C . GLN A 1 89 ? 19.866 -2.093 -25.063 1.00 86.62 89 GLN A C 1
ATOM 701 O O . GLN A 1 89 ? 20.536 -2.255 -26.079 1.00 86.62 89 GLN A O 1
ATOM 706 N N . VAL A 1 90 ? 20.283 -1.340 -24.039 1.00 84.94 90 VAL A N 1
ATOM 707 C CA . VAL A 1 90 ? 21.582 -0.644 -24.035 1.00 84.94 90 VAL A CA 1
ATOM 708 C C . VAL A 1 90 ? 22.731 -1.637 -24.203 1.00 84.94 90 VAL A C 1
ATOM 710 O O . VAL A 1 90 ? 23.632 -1.396 -25.001 1.00 84.94 90 VAL A O 1
ATOM 713 N N . LYS A 1 91 ? 22.677 -2.792 -23.527 1.00 90.88 91 LYS A N 1
ATOM 714 C CA . LYS A 1 91 ? 2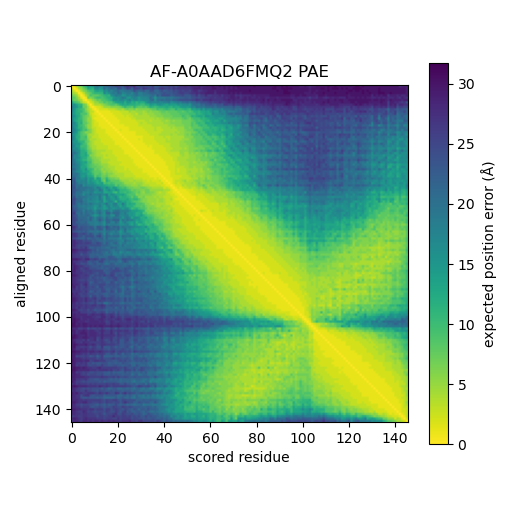3.669 -3.856 -23.718 1.00 90.88 91 LYS A CA 1
ATOM 715 C C . LYS A 1 91 ? 23.733 -4.325 -25.176 1.00 90.88 91 LYS A C 1
ATOM 717 O O . LYS A 1 91 ? 24.823 -4.398 -25.725 1.00 90.88 91 LYS A O 1
ATOM 722 N N . LYS A 1 92 ? 22.590 -4.603 -25.816 1.00 90.00 92 LYS A N 1
ATOM 723 C CA . LYS A 1 92 ? 22.565 -5.022 -27.230 1.00 90.00 92 LYS A CA 1
ATOM 724 C C . LYS A 1 92 ? 23.172 -3.972 -28.160 1.00 90.00 92 LYS A C 1
ATOM 726 O O . LYS A 1 92 ? 23.899 -4.337 -29.075 1.00 90.00 92 LYS A O 1
ATOM 731 N N . LEU A 1 93 ? 22.891 -2.689 -27.918 1.00 87.56 93 LEU A N 1
ATOM 732 C CA . LEU A 1 93 ? 23.500 -1.594 -28.674 1.00 87.56 93 LEU A CA 1
ATOM 733 C C . LEU A 1 93 ? 25.028 -1.590 -28.503 1.00 87.56 93 LEU A C 1
ATOM 735 O O . LEU A 1 93 ? 25.747 -1.487 -29.491 1.00 87.56 93 LEU A O 1
ATOM 739 N N . LEU A 1 94 ? 25.528 -1.749 -27.274 1.00 87.00 94 LEU A N 1
ATOM 740 C CA . LEU A 1 94 ? 26.968 -1.834 -27.011 1.00 87.00 94 LEU A CA 1
ATOM 741 C C . LEU A 1 94 ? 27.608 -3.041 -27.709 1.00 87.00 94 LEU A C 1
ATOM 743 O O . LEU A 1 94 ? 28.638 -2.886 -28.360 1.00 87.00 94 LEU A O 1
ATOM 747 N N . ASP A 1 95 ? 26.978 -4.216 -27.632 1.00 89.25 95 ASP A N 1
ATOM 748 C CA . ASP A 1 95 ? 27.443 -5.433 -28.311 1.00 89.25 95 ASP A CA 1
ATOM 749 C C . ASP A 1 95 ? 27.497 -5.230 -29.844 1.00 89.25 95 ASP A C 1
ATOM 751 O O . ASP A 1 95 ? 28.443 -5.668 -30.509 1.00 89.25 95 ASP A O 1
ATOM 755 N N . PHE A 1 96 ? 26.523 -4.507 -30.412 1.00 86.88 96 PHE A N 1
ATOM 756 C CA . PHE A 1 96 ? 26.497 -4.166 -31.835 1.00 86.88 96 PHE A CA 1
ATOM 757 C C . PHE A 1 96 ? 27.619 -3.189 -32.218 1.00 86.88 96 PHE A C 1
ATOM 759 O O . PHE A 1 96 ? 28.365 -3.461 -33.155 1.00 86.88 96 PHE A O 1
ATOM 766 N N . ILE A 1 97 ? 27.828 -2.116 -31.448 1.00 84.56 97 ILE A N 1
ATOM 767 C CA . ILE A 1 97 ? 28.935 -1.163 -31.661 1.00 84.56 97 ILE A CA 1
ATOM 768 C C . ILE A 1 97 ? 30.298 -1.875 -31.599 1.00 84.56 97 ILE A C 1
ATOM 770 O O . ILE A 1 97 ? 31.167 -1.645 -32.442 1.00 84.56 97 ILE A O 1
ATOM 774 N N . ILE A 1 98 ? 30.491 -2.783 -30.637 1.00 85.19 98 ILE A N 1
ATOM 775 C CA . ILE A 1 98 ? 31.719 -3.588 -30.532 1.00 85.19 98 ILE A CA 1
ATOM 776 C C . ILE A 1 98 ? 31.916 -4.452 -31.784 1.00 85.19 98 ILE A C 1
ATOM 778 O O . ILE A 1 98 ? 33.045 -4.644 -32.229 1.00 85.19 98 ILE A O 1
ATOM 782 N N . THR A 1 99 ? 30.835 -4.961 -32.371 1.00 86.81 99 THR A N 1
ATOM 783 C CA . THR A 1 99 ? 30.904 -5.740 -33.613 1.00 86.81 99 THR A CA 1
ATOM 784 C C . THR A 1 99 ? 31.307 -4.854 -34.790 1.00 86.81 99 THR A C 1
ATOM 786 O O . THR A 1 99 ? 32.237 -5.207 -35.512 1.00 86.81 99 THR A O 1
ATOM 789 N N . LEU A 1 100 ? 30.697 -3.672 -34.931 1.00 82.56 100 LEU A N 1
ATOM 790 C CA . LEU A 1 100 ? 31.012 -2.722 -36.005 1.00 82.56 100 LEU A CA 1
A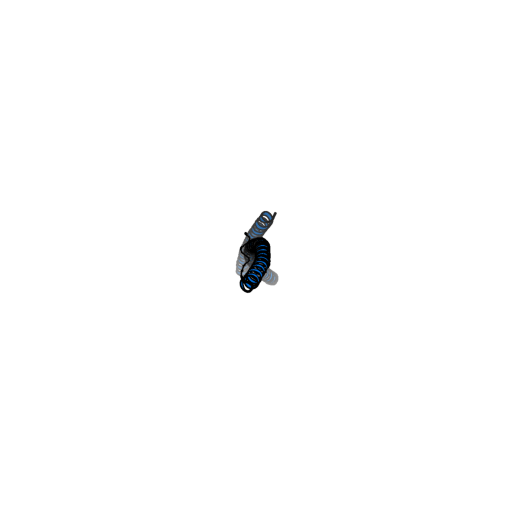TOM 791 C C . LEU A 1 100 ? 32.450 -2.211 -35.967 1.00 82.56 100 LEU A C 1
ATOM 793 O O . LEU A 1 100 ? 33.053 -2.014 -37.011 1.00 82.56 100 LEU A O 1
ATOM 797 N N . THR A 1 101 ? 33.041 -2.050 -34.783 1.00 79.19 101 THR A N 1
ATOM 798 C CA . THR A 1 101 ? 34.455 -1.639 -34.673 1.00 79.19 101 THR A CA 1
ATOM 799 C C . THR A 1 101 ? 35.446 -2.722 -35.122 1.00 79.19 101 THR A C 1
ATOM 801 O O . THR A 1 101 ? 36.630 -2.431 -35.282 1.00 79.19 101 THR A O 1
ATOM 804 N N . ARG A 1 102 ? 34.990 -3.966 -35.337 1.00 79.94 102 ARG A N 1
ATOM 805 C CA . ARG A 1 102 ? 35.816 -5.113 -35.758 1.00 79.94 102 ARG A CA 1
ATOM 806 C C . ARG A 1 102 ? 35.674 -5.476 -37.237 1.00 79.94 102 ARG A C 1
ATOM 808 O O . ARG A 1 102 ? 36.439 -6.311 -37.714 1.00 79.94 102 ARG A O 1
ATOM 815 N N . ILE A 1 103 ? 34.712 -4.890 -37.947 1.00 79.62 103 ILE A N 1
ATOM 816 C CA . ILE A 1 103 ? 34.422 -5.165 -39.361 1.00 79.62 103 ILE A CA 1
ATOM 817 C C . ILE A 1 103 ? 34.359 -3.855 -40.149 1.00 79.62 103 ILE A C 1
ATOM 819 O O . ILE A 1 103 ? 34.277 -2.779 -39.570 1.00 79.62 103 ILE A O 1
ATOM 823 N N . THR A 1 104 ? 34.395 -3.923 -41.478 1.00 81.62 104 THR A N 1
ATOM 824 C CA . THR A 1 104 ? 34.087 -2.755 -42.314 1.00 81.62 104 THR A CA 1
ATOM 825 C C . THR A 1 104 ? 32.569 -2.520 -42.290 1.00 81.62 104 THR A C 1
ATOM 827 O O . THR A 1 104 ? 31.845 -3.418 -42.720 1.00 81.62 104 THR A O 1
ATOM 830 N N . PRO A 1 105 ? 32.070 -1.372 -41.792 1.00 78.81 105 PRO A N 1
ATOM 831 C CA . PRO A 1 105 ? 30.632 -1.119 -41.690 1.00 78.81 105 PRO A CA 1
ATOM 832 C C . PRO A 1 105 ? 29.960 -1.043 -43.064 1.00 78.81 105 PRO A C 1
ATOM 834 O O . PRO A 1 105 ? 30.527 -0.488 -44.009 1.00 78.81 105 PRO A O 1
ATOM 837 N N . THR A 1 106 ? 28.740 -1.569 -43.168 1.00 86.94 106 THR A N 1
ATOM 838 C CA . THR A 1 106 ? 27.888 -1.455 -44.361 1.00 86.94 106 THR A CA 1
ATOM 839 C C . THR A 1 106 ? 26.782 -0.408 -44.178 1.00 86.94 106 THR A C 1
ATOM 841 O O . THR A 1 106 ? 26.503 0.040 -43.069 1.00 86.94 106 THR A O 1
ATOM 844 N N . ALA A 1 107 ? 26.102 -0.022 -45.264 1.00 86.69 107 ALA A N 1
ATOM 845 C CA . ALA A 1 107 ? 24.955 0.890 -45.178 1.00 86.69 107 ALA A CA 1
ATOM 846 C C . ALA A 1 107 ? 23.784 0.313 -44.347 1.00 86.69 107 ALA A C 1
ATOM 848 O O . ALA A 1 107 ? 23.092 1.063 -43.662 1.00 86.69 107 ALA A O 1
ATOM 849 N N . ASP A 1 108 ? 23.596 -1.011 -44.378 1.00 89.50 108 ASP A N 1
ATOM 850 C CA . ASP A 1 108 ? 22.606 -1.738 -43.565 1.00 89.50 108 ASP A CA 1
ATOM 851 C C . ASP A 1 108 ? 22.974 -1.706 -42.070 1.00 89.50 108 ASP A C 1
ATOM 853 O O . ASP A 1 108 ? 22.117 -1.538 -41.202 1.00 89.50 108 ASP A O 1
ATOM 857 N N . ASP A 1 109 ? 24.268 -1.783 -41.755 1.00 83.81 109 ASP A N 1
ATOM 858 C CA . ASP A 1 109 ? 24.755 -1.649 -40.382 1.00 83.81 109 ASP A CA 1
ATOM 859 C C . ASP A 1 109 ? 24.505 -0.249 -39.804 1.00 83.81 109 ASP A C 1
ATOM 861 O O . ASP A 1 109 ? 24.118 -0.118 -38.640 1.00 83.81 109 ASP A O 1
ATOM 865 N N . ASP A 1 110 ? 24.678 0.793 -40.620 1.00 84.94 110 ASP A N 1
ATOM 866 C CA . ASP A 1 110 ? 24.399 2.184 -40.248 1.00 84.94 110 ASP A CA 1
ATOM 867 C C . ASP A 1 110 ? 22.903 2.429 -39.984 1.00 84.94 110 ASP A C 1
ATOM 869 O O . ASP A 1 110 ? 22.536 3.183 -39.076 1.00 84.94 110 ASP A O 1
ATOM 873 N N . GLU A 1 111 ? 22.017 1.808 -40.769 1.00 90.69 111 GLU A N 1
ATOM 874 C CA . GLU A 1 111 ? 20.568 1.852 -40.537 1.00 90.69 111 GLU A CA 1
ATOM 875 C C . GLU A 1 111 ? 20.199 1.150 -39.224 1.00 90.69 111 GLU A C 1
ATOM 877 O O . GLU A 1 111 ? 19.579 1.760 -38.349 1.00 90.69 111 GLU A O 1
ATOM 882 N N . LYS A 1 112 ? 20.699 -0.073 -39.010 1.00 88.38 112 LYS A N 1
ATOM 883 C CA . LYS A 1 112 ? 20.504 -0.816 -37.754 1.00 88.38 112 LYS A CA 1
ATOM 884 C C . LYS A 1 112 ? 21.034 -0.063 -36.540 1.00 88.38 112 LYS A C 1
ATOM 886 O O . LYS A 1 112 ? 20.396 -0.068 -35.486 1.00 88.38 112 LYS A O 1
ATOM 891 N N . LEU A 1 113 ? 22.188 0.594 -36.660 1.00 85.31 113 LEU A N 1
ATOM 892 C CA . LEU A 1 113 ? 22.760 1.392 -35.578 1.00 85.31 113 LEU A CA 1
ATOM 893 C C . LEU A 1 113 ? 21.835 2.556 -35.207 1.00 85.31 113 LEU A C 1
ATOM 895 O O . LEU A 1 113 ? 21.562 2.767 -34.023 1.00 85.31 113 LEU A O 1
ATOM 899 N N . ARG A 1 114 ? 21.323 3.287 -36.206 1.00 89.06 114 ARG A N 1
ATOM 900 C CA . ARG A 1 114 ? 20.356 4.374 -35.990 1.00 89.06 114 ARG A CA 1
ATOM 901 C C . ARG A 1 114 ? 19.087 3.875 -35.309 1.00 89.06 114 ARG A C 1
ATOM 903 O O . ARG A 1 114 ? 18.633 4.509 -34.352 1.00 89.06 114 ARG A O 1
ATOM 910 N N . ASP A 1 115 ? 18.563 2.731 -35.729 1.00 89.94 115 ASP A N 1
ATOM 911 C CA . ASP A 1 115 ? 17.388 2.117 -35.110 1.00 89.94 115 ASP A CA 1
ATOM 912 C C . ASP A 1 115 ? 17.646 1.716 -33.655 1.00 89.94 115 ASP A C 1
ATOM 914 O O . ASP A 1 115 ? 16.848 2.034 -32.766 1.00 89.94 115 ASP A O 1
ATOM 918 N N . PHE A 1 116 ? 18.788 1.082 -33.368 1.00 85.56 116 PHE A N 1
ATOM 919 C CA . PHE A 1 116 ? 19.154 0.718 -32.000 1.00 85.56 116 PHE A CA 1
ATOM 920 C C . PHE A 1 116 ? 19.332 1.939 -31.100 1.00 85.56 116 PHE A C 1
ATOM 922 O O . PHE A 1 116 ? 18.866 1.913 -29.956 1.00 85.56 116 PHE A O 1
ATOM 929 N N . ILE A 1 117 ? 19.978 3.002 -31.589 1.00 83.81 117 ILE A N 1
ATOM 930 C CA . ILE A 1 117 ? 20.147 4.257 -30.846 1.00 83.81 117 ILE A CA 1
ATOM 931 C C . ILE A 1 117 ? 18.779 4.873 -30.554 1.00 83.81 117 ILE A C 1
ATOM 933 O O . ILE A 1 117 ? 18.482 5.181 -29.400 1.00 83.81 117 ILE A O 1
ATOM 937 N N . THR A 1 118 ? 17.927 4.987 -31.573 1.00 90.75 118 THR A N 1
ATOM 938 C CA . THR A 1 118 ? 16.594 5.594 -31.458 1.00 90.75 118 THR A CA 1
ATOM 939 C C . THR A 1 118 ? 15.725 4.821 -30.470 1.00 90.75 118 THR A C 1
ATOM 941 O O . THR A 1 118 ? 15.148 5.400 -29.546 1.00 90.75 118 THR A O 1
ATOM 944 N N . HIS A 1 119 ? 15.681 3.493 -30.597 1.00 87.00 119 HIS A N 1
ATOM 945 C CA . HIS A 1 119 ? 14.904 2.649 -29.697 1.00 87.00 119 HIS A CA 1
ATOM 946 C C . HIS A 1 119 ? 15.444 2.683 -28.260 1.00 87.00 119 HIS A C 1
ATOM 948 O O . HIS A 1 119 ? 14.662 2.734 -27.308 1.00 87.00 119 HIS A O 1
ATOM 954 N N . SER A 1 120 ? 16.768 2.683 -28.081 1.00 81.12 120 SER A N 1
ATOM 955 C CA . SER A 1 120 ? 17.389 2.752 -26.753 1.00 81.12 120 SER A CA 1
ATOM 956 C C . SER A 1 120 ? 17.125 4.099 -26.079 1.00 81.12 120 SER A C 1
ATOM 958 O O . SER A 1 120 ? 16.743 4.119 -24.910 1.00 81.12 120 SER A O 1
ATOM 960 N N . ALA A 1 121 ? 17.246 5.210 -26.811 1.00 83.94 121 ALA A N 1
ATOM 961 C CA . ALA A 1 121 ? 16.961 6.551 -26.304 1.00 83.94 121 ALA A CA 1
ATOM 962 C C . ALA A 1 121 ? 15.502 6.684 -25.840 1.00 83.94 121 ALA A C 1
ATOM 964 O O . ALA A 1 121 ? 15.253 7.087 -24.702 1.00 83.94 121 ALA A O 1
ATOM 965 N N . LEU A 1 122 ? 14.549 6.235 -26.665 1.00 90.50 122 LEU A N 1
ATOM 966 C CA . LEU A 1 122 ? 13.126 6.241 -26.320 1.00 90.50 122 LEU A CA 1
ATOM 967 C C . LEU A 1 122 ? 12.831 5.397 -25.069 1.00 90.50 122 LEU A C 1
ATOM 969 O O . LEU A 1 122 ? 12.002 5.756 -24.230 1.00 90.50 122 LEU A O 1
ATOM 973 N N . ARG A 1 123 ? 13.491 4.245 -24.916 1.00 82.56 123 ARG A N 1
ATOM 974 C CA . ARG A 1 123 ? 13.325 3.395 -23.727 1.00 82.56 123 ARG A CA 1
ATOM 975 C C . ARG A 1 123 ? 13.900 4.047 -22.474 1.00 82.56 123 ARG A C 1
ATOM 977 O O . ARG A 1 123 ? 13.224 4.037 -21.446 1.00 82.56 123 ARG A O 1
ATOM 984 N N . CYS A 1 124 ? 15.083 4.651 -22.565 1.00 83.19 124 CYS A N 1
ATOM 985 C CA . CYS A 1 124 ? 15.683 5.413 -21.473 1.00 83.19 124 CYS A CA 1
ATOM 986 C C . CYS A 1 124 ? 14.767 6.551 -21.008 1.00 83.19 124 CYS A C 1
ATOM 988 O O . CYS A 1 124 ? 14.508 6.667 -19.811 1.00 83.19 124 CYS A O 1
ATOM 990 N N . GLU A 1 125 ? 14.222 7.335 -21.940 1.00 91.94 125 GLU A N 1
ATOM 991 C CA . GLU A 1 125 ? 13.280 8.415 -21.630 1.00 91.94 125 GLU A CA 1
ATOM 992 C C . GLU A 1 125 ? 12.049 7.892 -20.877 1.00 91.94 125 GLU A C 1
ATOM 994 O O . GLU A 1 125 ? 11.711 8.386 -19.799 1.00 91.94 125 GLU A O 1
ATOM 999 N N . ASN A 1 126 ? 11.426 6.826 -21.385 1.00 88.50 126 ASN A N 1
ATOM 1000 C CA . ASN A 1 126 ? 10.272 6.212 -20.734 1.00 88.50 126 ASN A CA 1
ATOM 1001 C C . ASN A 1 126 ? 10.598 5.705 -19.321 1.00 88.50 126 ASN A C 1
ATOM 1003 O O . ASN A 1 126 ? 9.811 5.906 -18.395 1.00 88.50 126 ASN A O 1
ATOM 1007 N N . THR A 1 127 ? 11.763 5.083 -19.119 1.00 83.75 127 THR A N 1
ATOM 1008 C CA . THR A 1 127 ? 12.209 4.652 -17.785 1.00 83.75 127 THR A CA 1
ATOM 1009 C C . THR A 1 127 ? 12.364 5.841 -16.836 1.00 83.75 127 THR A C 1
ATOM 1011 O O . THR A 1 127 ? 11.886 5.777 -15.702 1.00 83.75 127 THR A O 1
ATOM 1014 N N . VAL A 1 128 ? 12.967 6.944 -17.288 1.00 88.00 128 VAL A N 1
ATOM 1015 C CA . VAL A 1 128 ? 13.120 8.168 -16.483 1.00 88.00 128 VAL A CA 1
ATOM 1016 C C . VAL A 1 128 ? 11.759 8.751 -16.091 1.00 88.00 128 VAL A C 1
ATOM 1018 O O . VAL A 1 128 ? 11.563 9.127 -14.932 1.00 88.00 128 VAL A O 1
ATOM 1021 N N . LEU A 1 129 ? 10.792 8.776 -17.013 1.00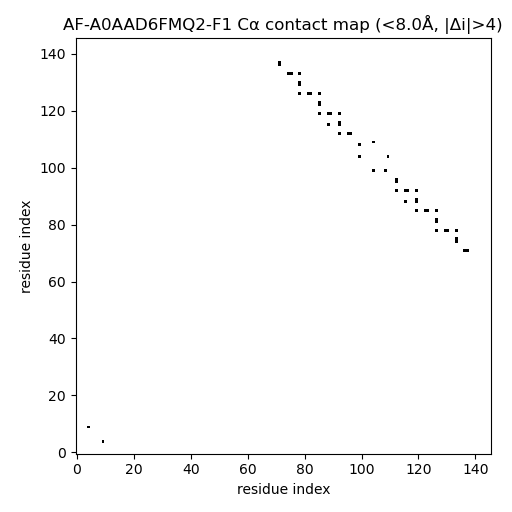 90.06 129 LEU A N 1
ATOM 1022 C CA . LEU A 1 129 ? 9.429 9.233 -16.726 1.00 90.06 129 LEU A CA 1
ATOM 1023 C C . LEU A 1 129 ? 8.738 8.364 -15.665 1.00 90.06 129 LEU A C 1
ATOM 1025 O O . LEU A 1 129 ? 8.097 8.895 -14.754 1.00 90.06 129 LEU A O 1
ATOM 1029 N N . GLU A 1 130 ? 8.888 7.041 -15.731 1.00 85.81 130 GLU A N 1
ATOM 1030 C CA . GLU A 1 130 ? 8.339 6.136 -14.714 1.00 85.81 130 GLU A CA 1
ATOM 1031 C C . GLU A 1 130 ? 9.008 6.329 -13.341 1.00 85.81 130 GLU A C 1
ATOM 1033 O O . GLU A 1 130 ? 8.313 6.391 -12.320 1.00 85.81 130 GLU A O 1
ATOM 1038 N N . PHE A 1 131 ? 10.328 6.548 -13.296 1.00 86.00 131 PHE A N 1
ATOM 1039 C CA . PHE A 1 131 ? 11.023 6.933 -12.061 1.00 86.00 131 PHE A CA 1
ATOM 1040 C C . PHE A 1 131 ? 10.495 8.250 -11.485 1.00 86.00 131 PHE A C 1
ATOM 1042 O O . PHE A 1 131 ? 10.257 8.344 -10.279 1.00 86.00 131 PHE A O 1
ATOM 1049 N N . ALA A 1 132 ? 10.260 9.261 -12.325 1.00 89.25 132 ALA A N 1
ATOM 1050 C CA . ALA A 1 132 ? 9.713 10.541 -11.882 1.00 89.25 132 ALA A CA 1
ATOM 1051 C C . ALA A 1 132 ? 8.308 10.385 -11.271 1.00 89.25 132 ALA A C 1
ATOM 1053 O O . ALA A 1 132 ? 8.022 10.955 -10.214 1.00 89.25 132 ALA A O 1
ATOM 1054 N N . LYS A 1 133 ? 7.445 9.558 -11.878 1.00 87.25 133 LYS A N 1
ATOM 1055 C CA . LYS A 1 133 ? 6.113 9.231 -11.337 1.00 87.25 133 LYS A CA 1
ATOM 1056 C C . LYS A 1 133 ? 6.201 8.514 -9.988 1.00 87.25 133 LYS A C 1
ATOM 1058 O 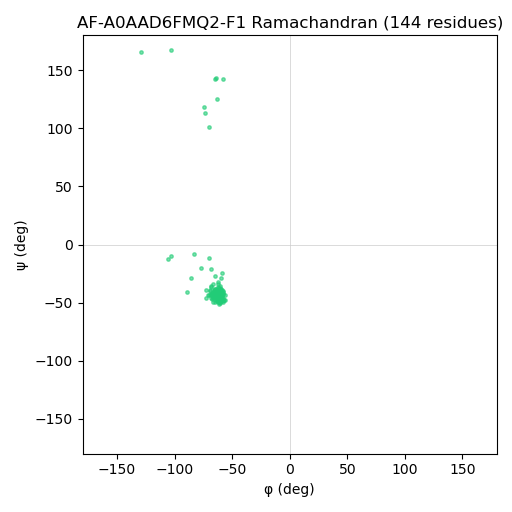O . LYS A 1 133 ? 5.426 8.826 -9.076 1.00 87.25 133 LYS A O 1
ATOM 1063 N N . MET A 1 134 ? 7.124 7.561 -9.844 1.00 86.06 134 MET A N 1
ATOM 1064 C CA . MET A 1 134 ? 7.354 6.853 -8.581 1.00 86.06 134 MET A CA 1
ATOM 1065 C C . MET A 1 134 ? 7.855 7.805 -7.492 1.00 86.06 134 MET A C 1
ATOM 1067 O O . MET A 1 134 ? 7.295 7.813 -6.398 1.00 86.06 134 MET A O 1
ATOM 1071 N N . ARG A 1 135 ? 8.831 8.664 -7.809 1.00 88.06 135 ARG A N 1
ATOM 1072 C CA . ARG A 1 135 ? 9.350 9.692 -6.897 1.00 88.06 135 ARG A CA 1
ATOM 1073 C C . ARG A 1 135 ? 8.243 10.613 -6.390 1.00 88.06 135 ARG A C 1
ATOM 1075 O O . ARG A 1 135 ? 8.144 10.836 -5.190 1.00 88.06 135 ARG A O 1
ATOM 1082 N N . ASN A 1 136 ? 7.394 11.119 -7.284 1.00 88.81 136 ASN A N 1
ATOM 1083 C CA . ASN A 1 136 ? 6.288 11.992 -6.886 1.00 88.81 136 ASN A CA 1
ATOM 1084 C C . ASN A 1 136 ? 5.285 11.243 -5.990 1.00 88.81 136 ASN A C 1
ATOM 1086 O O . ASN A 1 136 ? 4.883 11.770 -4.964 1.00 88.81 136 ASN A O 1
ATOM 1090 N N . THR A 1 137 ? 4.969 9.981 -6.310 1.00 84.00 137 THR A N 1
ATOM 1091 C CA . THR A 1 137 ? 4.093 9.145 -5.464 1.00 84.00 137 THR A CA 1
ATOM 1092 C C . THR A 1 137 ? 4.679 8.944 -4.055 1.00 84.00 137 THR A C 1
ATOM 1094 O O . THR A 1 137 ? 3.938 8.971 -3.077 1.00 84.00 137 THR A O 1
ATOM 1097 N N . LEU A 1 138 ? 5.995 8.731 -3.946 1.00 83.06 138 LEU A N 1
ATOM 1098 C CA . LEU A 1 138 ? 6.696 8.585 -2.664 1.00 83.06 138 LEU A CA 1
ATOM 1099 C C . LEU A 1 138 ? 6.682 9.880 -1.852 1.00 83.06 138 LEU A C 1
ATOM 11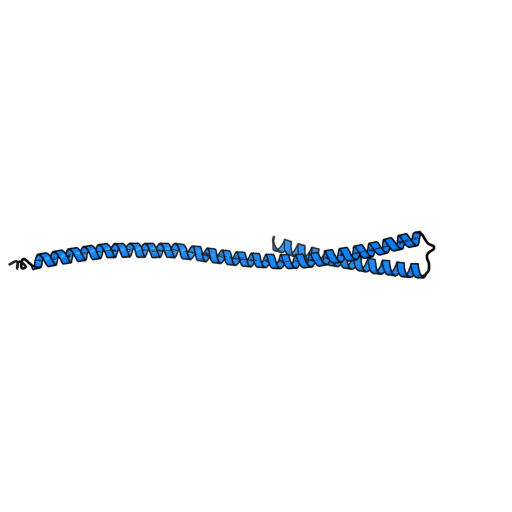01 O O . LEU A 1 138 ? 6.444 9.841 -0.649 1.00 83.06 138 LEU A O 1
ATOM 1105 N N . ARG A 1 139 ? 6.899 11.022 -2.507 1.00 88.44 139 ARG A N 1
ATOM 1106 C CA . ARG A 1 139 ? 6.822 12.332 -1.858 1.00 88.44 139 ARG A CA 1
ATOM 1107 C C . ARG A 1 139 ? 5.427 12.584 -1.284 1.00 88.44 139 ARG A C 1
ATOM 1109 O O . ARG A 1 139 ? 5.319 12.859 -0.097 1.00 88.44 139 ARG A O 1
ATOM 1116 N N . ASP A 1 140 ? 4.377 12.368 -2.078 1.00 86.00 140 ASP A N 1
ATOM 1117 C CA . ASP A 1 140 ? 2.989 12.527 -1.623 1.00 86.00 140 ASP A CA 1
ATOM 1118 C C . ASP A 1 140 ? 2.649 11.597 -0.443 1.00 86.00 140 ASP A C 1
ATOM 1120 O O . ASP A 1 140 ? 1.752 11.887 0.347 1.00 86.00 140 ASP A O 1
ATOM 1124 N N . TYR A 1 141 ? 3.306 10.436 -0.352 1.00 80.69 141 TYR A N 1
ATOM 1125 C CA . TYR A 1 141 ? 3.140 9.508 0.765 1.00 80.69 141 TYR A CA 1
ATOM 1126 C C . TYR A 1 141 ? 3.805 10.037 2.038 1.00 80.69 141 TYR A C 1
ATOM 1128 O O . TYR A 1 141 ? 3.177 10.018 3.091 1.00 80.69 141 TYR A O 1
ATOM 1136 N N . LEU A 1 142 ? 5.039 10.538 1.934 1.00 79.62 142 LEU A N 1
ATOM 1137 C CA . LEU A 1 142 ? 5.778 11.110 3.063 1.00 79.62 142 LEU A CA 1
ATOM 1138 C C . LEU A 1 142 ? 5.099 12.373 3.607 1.00 79.62 142 LEU A C 1
ATOM 1140 O O . LEU A 1 142 ? 4.956 12.509 4.816 1.00 79.62 142 LEU A O 1
ATOM 1144 N N . GLU A 1 143 ? 4.605 13.249 2.729 1.00 84.69 143 GLU A N 1
ATOM 1145 C CA . GLU A 1 143 ? 3.889 14.473 3.121 1.00 84.69 143 GLU A CA 1
ATOM 1146 C C . GLU A 1 143 ? 2.558 14.190 3.833 1.00 84.69 143 GLU A C 1
ATOM 1148 O O . GLU A 1 143 ? 2.118 14.992 4.644 1.00 84.69 143 GLU A O 1
ATOM 1153 N N . LYS A 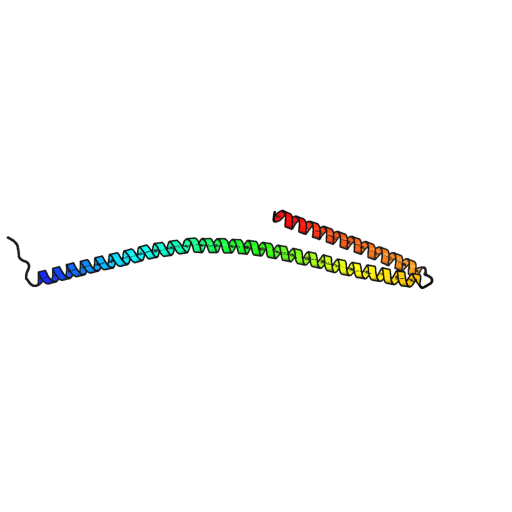1 144 ? 1.910 13.050 3.561 1.00 75.88 144 LYS A N 1
ATOM 1154 C CA . LYS A 1 144 ? 0.660 12.644 4.233 1.00 75.88 144 LYS A CA 1
ATOM 1155 C C . LYS A 1 144 ? 0.877 11.964 5.586 1.00 75.88 144 LYS A C 1
ATOM 1157 O O . LYS A 1 144 ? -0.110 11.648 6.248 1.00 75.88 144 LYS A O 1
ATOM 1162 N N . GLN A 1 145 ? 2.125 11.662 5.944 1.00 62.97 145 GLN A N 1
ATOM 1163 C CA . GLN A 1 145 ? 2.495 11.075 7.236 1.00 62.97 145 GLN A CA 1
ATOM 1164 C C . GLN A 1 145 ? 3.167 12.069 8.191 1.00 62.97 145 GLN A C 1
ATOM 1166 O O . GLN A 1 145 ? 3.324 11.731 9.363 1.00 62.97 145 GLN A O 1
ATOM 1171 N N . ALA A 1 146 ? 3.569 13.242 7.692 1.00 54.06 146 ALA A N 1
ATOM 1172 C CA . ALA A 1 146 ? 4.054 14.373 8.483 1.00 54.06 146 ALA A CA 1
ATOM 1173 C C . ALA A 1 146 ? 2.883 15.192 9.044 1.00 54.06 146 ALA A C 1
ATOM 1175 O O . ALA A 1 146 ? 3.045 15.730 10.160 1.00 54.06 146 ALA A O 1
#

pLDDT: mean 85.61, std 9.6, range [39.88, 95.94]

Nearest PDB structures (foldseek):
  6dkm-assembly2_D  TM=8.673E-01  e=3.200E-01  synthetic construct
  8i21-assembly1_A  TM=5.130E-01  e=1.955E+00  Saccharomyces cerevisiae S288C
  6z6f-assembly1_C  TM=8.613E-01  e=7.120E+00  Saccharomyces cerevisiae S288C
  5nnv-assembly4_D  TM=5.405E-01  e=5.154E+00  Bacillus subtilis subsp. subtilis str. 168

Sequence (146 aa):
MSKQLPPHSSGLVNKLCETGRLFIEQYEKIKTVSEELEEKSSSLITPTRNQAKIGLTKTEELQKLLKQTAKLSEKSRKVVDGTLHTLRQVKKLLDFIITLTRITPTADDDEKLRDFITHSALRCENTVLEFAKMRNTLRDYLEKQA